Protein AF-A0A6J4QC13-F1 (afdb_monomer_lite)

Radius of gyration: 22.38 Å; chains: 1; bounding box: 41×54×56 Å

InterPro domains:
  IPR016161 Aldehyde/histidinol dehydrogenase [SSF53720] (83-145)
  IPR016162 Aldehyde dehydrogenase, N-terminal [G3DSA:3.40.605.10] (72-149)

Secondary structure (DSSP, 8-state):
-HHHHHHHHHHHHHHHHHHHHTT------------------------PPPP----TT------------------TTBTTB-SSHHHHHHHHHHHHHHHTTS-HHHHHHHHHHHHHHHHHTHHHHHHHHHHHH--S-HHHHHHHHHT--

Sequence (149 aa):
MNQALVTDVVAEVMRRLGTRNGSSSAPPSSSSSSTTAAAAADFARGRVPAGEDAPANEGKRQETAARGGPKITVPVGQHGVYGTVDQCVAAATDAQKKLARLSLDDRDAIVKLIKSIAKQNAQQWGRIELDETKIGRLDHKVEKLQILE

Organism: NCBI:txid904963

Foldseek 3Di:
DVQVVLVVLVVVLVVVVVVVVVPDDDDDDDDDDDDDDDDDDDDDDDDDDDDPPPPPDPDDPDPDPDDDDPPPPHPAPPSLHHPDPVVSVVVVVVVVVVLVPDDPVVVVVSLVSVLVVLLVCLQVVLVVVCVVPVDDDSVVSSVVSNPRD

pLDDT: mean 72.73, std 24.15, range [27.47, 98.25]

Structure (mmCIF, N/CA/C/O backbone):
data_AF-A0A6J4QC13-F1
#
_entry.id   AF-A0A6J4QC13-F1
#
loop_
_atom_site.group_PDB
_atom_site.id
_atom_site.type_symbol
_atom_site.label_atom_id
_atom_site.label_alt_id
_atom_site.label_comp_id
_atom_site.label_asym_id
_atom_site.label_entity_id
_atom_site.label_seq_id
_atom_site.pdbx_PDB_ins_code
_atom_site.Cartn_x
_atom_site.Cartn_y
_atom_site.Cartn_z
_atom_site.occupancy
_atom_site.B_iso_or_equiv
_atom_site.auth_seq_id
_atom_site.auth_comp_id
_atom_site.auth_asym_id
_atom_site.auth_atom_id
_atom_site.pdbx_PDB_model_num
ATOM 1 N N . MET A 1 1 ? -11.651 -5.793 -15.070 1.00 49.81 1 MET A N 1
ATOM 2 C CA . MET A 1 1 ? -10.246 -6.251 -15.020 1.00 49.81 1 MET A CA 1
ATOM 3 C C . MET A 1 1 ? -9.619 -6.056 -13.635 1.00 49.81 1 MET A C 1
ATOM 5 O O . MET A 1 1 ? -9.003 -6.988 -13.150 1.00 49.81 1 MET A O 1
ATOM 9 N N . ASN A 1 2 ? -9.843 -4.928 -12.947 1.00 59.00 2 ASN A N 1
ATOM 10 C CA . ASN A 1 2 ? -9.157 -4.623 -11.673 1.00 59.00 2 ASN A CA 1
ATOM 11 C C . ASN A 1 2 ? -9.651 -5.409 -10.440 1.00 59.00 2 ASN A C 1
ATOM 13 O O . ASN A 1 2 ? -8.905 -5.578 -9.484 1.00 59.00 2 ASN A O 1
ATOM 17 N N . GLN A 1 3 ? -10.881 -5.928 -10.455 1.00 58.81 3 GLN A N 1
ATOM 18 C CA . GLN A 1 3 ? -11.419 -6.708 -9.332 1.00 58.81 3 GLN A CA 1
ATOM 19 C C . GLN A 1 3 ? -10.720 -8.037 -9.100 1.00 58.81 3 GLN A C 1
ATOM 21 O O . GLN A 1 3 ? -10.392 -8.342 -7.961 1.00 58.81 3 GLN A O 1
ATOM 26 N N . ALA A 1 4 ? -10.484 -8.795 -10.175 1.00 59.81 4 ALA A N 1
ATOM 27 C CA . ALA A 1 4 ? -9.798 -10.079 -10.088 1.00 59.81 4 ALA A CA 1
ATOM 28 C C . ALA A 1 4 ? -8.429 -9.898 -9.418 1.00 59.81 4 ALA A C 1
ATOM 30 O O . ALA A 1 4 ? -8.123 -10.594 -8.464 1.00 59.81 4 ALA A O 1
ATOM 31 N N . LEU A 1 5 ? -7.693 -8.846 -9.797 1.00 73.12 5 LEU A N 1
ATOM 32 C CA . LEU A 1 5 ? -6.397 -8.527 -9.202 1.00 73.12 5 LEU A CA 1
ATOM 33 C C . LEU A 1 5 ? -6.476 -8.253 -7.690 1.00 73.12 5 LEU A C 1
ATOM 35 O O . LEU A 1 5 ? -5.651 -8.759 -6.939 1.00 73.12 5 LEU A O 1
ATOM 39 N N . VAL A 1 6 ? -7.450 -7.458 -7.229 1.00 70.94 6 VAL A N 1
ATOM 40 C CA . VAL A 1 6 ? -7.606 -7.162 -5.792 1.00 70.94 6 VAL A CA 1
ATOM 41 C C . VAL A 1 6 ? -7.928 -8.437 -5.013 1.00 70.94 6 VAL A C 1
ATOM 43 O O . VAL A 1 6 ? -7.315 -8.692 -3.977 1.00 70.94 6 VAL A O 1
ATOM 46 N N . THR A 1 7 ? -8.847 -9.259 -5.521 1.00 75.56 7 THR A N 1
ATOM 47 C CA . THR A 1 7 ? -9.205 -10.539 -4.898 1.00 75.56 7 THR A CA 1
ATOM 48 C C . THR A 1 7 ? -8.017 -11.502 -4.871 1.00 75.56 7 THR A C 1
ATOM 50 O O . THR A 1 7 ? -7.741 -12.079 -3.820 1.00 75.56 7 THR A O 1
ATOM 53 N N . ASP A 1 8 ? -7.267 -11.618 -5.968 1.00 80.19 8 ASP A N 1
ATOM 54 C CA . ASP A 1 8 ? -6.101 -12.503 -6.086 1.00 80.19 8 ASP A CA 1
ATOM 55 C C . ASP A 1 8 ? -4.977 -12.087 -5.129 1.00 80.19 8 ASP A C 1
ATOM 57 O O . ASP A 1 8 ? -4.403 -12.919 -4.423 1.00 80.19 8 ASP A O 1
ATOM 61 N N . VAL A 1 9 ? -4.694 -10.784 -5.044 1.00 81.75 9 VAL A N 1
ATOM 62 C CA . VAL A 1 9 ? -3.681 -10.242 -4.129 1.00 81.75 9 VAL A CA 1
ATOM 63 C C . VAL A 1 9 ? -4.071 -10.492 -2.680 1.00 81.75 9 VAL A C 1
ATOM 65 O O . VAL A 1 9 ? -3.235 -10.934 -1.891 1.00 81.75 9 VAL A O 1
ATOM 68 N N . VAL A 1 10 ? -5.330 -10.245 -2.308 1.00 81.19 10 VAL A N 1
ATOM 69 C CA . VAL A 1 10 ? -5.761 -10.484 -0.928 1.00 81.19 10 VAL A CA 1
ATOM 70 C C . VAL A 1 10 ? -5.799 -11.974 -0.606 1.00 81.19 10 VAL A C 1
ATOM 72 O O . VAL A 1 10 ? -5.381 -12.352 0.487 1.00 81.19 10 VAL A O 1
ATOM 75 N N . ALA A 1 11 ? -6.210 -12.832 -1.541 1.00 81.31 11 ALA A N 1
ATOM 76 C CA . ALA A 1 11 ? -6.125 -14.279 -1.373 1.00 81.31 11 ALA A CA 1
ATOM 77 C C . ALA A 1 11 ? -4.676 -14.725 -1.126 1.00 81.31 11 ALA A C 1
ATOM 79 O O . ALA A 1 11 ? -4.418 -15.476 -0.185 1.00 81.31 11 ALA A O 1
ATOM 80 N N . GLU A 1 12 ? -3.716 -14.205 -1.894 1.00 84.38 12 GLU A N 1
ATOM 81 C CA . GLU A 1 12 ? -2.298 -14.529 -1.729 1.00 84.38 12 GLU A CA 1
ATOM 82 C C . GLU A 1 12 ? -1.725 -14.018 -0.396 1.00 84.38 12 GLU A C 1
ATOM 84 O O . GLU A 1 12 ? -0.989 -14.739 0.286 1.00 84.38 12 GLU A O 1
ATOM 89 N N . VAL A 1 13 ? -2.096 -12.804 0.026 1.00 84.38 13 VAL A N 1
ATOM 90 C CA . VAL A 1 13 ? -1.720 -12.261 1.341 1.00 84.38 13 VAL A CA 1
ATOM 91 C C . VAL A 1 13 ? -2.274 -13.139 2.461 1.00 84.38 13 VAL A C 1
ATOM 93 O O . VAL A 1 13 ? -1.519 -13.570 3.335 1.00 84.38 13 VAL A O 1
ATOM 96 N N . MET A 1 14 ? -3.573 -13.444 2.425 1.00 82.88 14 M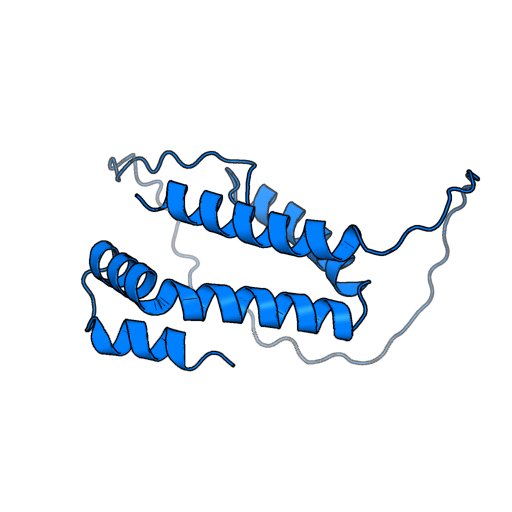ET A N 1
ATOM 97 C CA . MET A 1 14 ? -4.238 -14.249 3.450 1.00 82.88 14 MET A CA 1
ATOM 98 C C . MET A 1 14 ? -3.686 -15.675 3.490 1.00 82.88 14 MET A C 1
ATOM 100 O O . MET A 1 14 ? -3.482 -16.213 4.576 1.00 82.88 14 MET A O 1
ATOM 104 N N . ARG A 1 15 ? -3.347 -16.260 2.334 1.00 84.56 15 ARG A N 1
ATOM 105 C CA . ARG A 1 15 ? -2.671 -17.559 2.246 1.00 84.56 15 ARG A CA 1
ATOM 106 C C . ARG A 1 15 ? -1.313 -17.528 2.949 1.00 84.56 15 ARG A C 1
ATOM 108 O O . ARG A 1 15 ? -1.051 -18.381 3.792 1.00 84.56 15 ARG A O 1
ATOM 115 N N . ARG A 1 16 ? -0.469 -16.529 2.655 1.00 82.00 16 ARG A N 1
ATOM 116 C CA . ARG A 1 16 ? 0.880 -16.387 3.244 1.00 82.00 16 ARG A CA 1
ATOM 117 C C . ARG A 1 16 ? 0.873 -16.012 4.731 1.00 82.00 16 ARG A C 1
ATOM 119 O O . ARG A 1 16 ? 1.858 -16.260 5.431 1.00 82.00 16 ARG A O 1
ATOM 126 N N . LEU A 1 17 ? -0.198 -15.387 5.219 1.00 78.69 17 LEU A N 1
ATOM 127 C CA . LEU A 1 17 ? -0.419 -15.159 6.651 1.00 78.69 17 LEU A CA 1
ATOM 128 C C . LEU A 1 17 ? -0.932 -16.431 7.343 1.00 78.69 17 LEU A C 1
ATOM 130 O O . LEU A 1 17 ? -0.414 -16.802 8.392 1.00 78.69 17 LEU A O 1
ATOM 134 N N . GLY A 1 18 ? -1.870 -17.153 6.726 1.00 72.88 18 GLY A N 1
ATOM 135 C CA . GLY A 1 18 ? -2.389 -18.422 7.242 1.00 72.88 18 GLY A CA 1
ATOM 136 C C . GLY A 1 18 ? -1.313 -19.502 7.383 1.00 72.88 18 GLY A C 1
ATOM 137 O O . GLY A 1 18 ? -1.270 -20.196 8.395 1.00 72.88 18 GLY A O 1
ATOM 138 N N . THR A 1 19 ? -0.376 -19.594 6.433 1.00 63.28 19 THR A N 1
ATOM 139 C CA . THR A 1 19 ? 0.761 -20.529 6.522 1.00 63.28 19 THR A CA 1
ATOM 140 C C . THR A 1 19 ? 1.751 -20.185 7.637 1.00 63.28 19 THR A C 1
ATOM 142 O O . THR A 1 19 ? 2.414 -21.083 8.140 1.00 63.28 19 THR A O 1
ATOM 145 N N . ARG A 1 20 ? 1.852 -18.910 8.048 1.00 59.72 20 ARG A N 1
ATOM 146 C CA . ARG A 1 20 ? 2.706 -18.483 9.174 1.00 59.72 20 ARG A CA 1
ATOM 147 C C . ARG A 1 20 ? 2.099 -18.821 10.536 1.00 59.72 20 ARG A C 1
ATOM 149 O O . ARG A 1 20 ? 2.830 -19.181 11.448 1.00 59.72 20 ARG A O 1
ATOM 156 N N . ASN A 1 21 ? 0.775 -18.758 10.660 1.00 56.81 21 ASN A N 1
ATOM 157 C CA . ASN A 1 21 ? 0.070 -19.139 11.889 1.00 56.81 21 ASN A CA 1
ATOM 158 C C . ASN A 1 21 ? -0.083 -20.661 12.068 1.00 56.81 21 ASN A C 1
ATOM 160 O O . ASN A 1 21 ? -0.429 -21.108 13.156 1.00 56.81 21 ASN A O 1
ATOM 164 N N . GLY A 1 22 ? 0.146 -21.458 11.018 1.00 46.81 22 GLY A N 1
ATOM 165 C CA . GLY A 1 22 ? 0.000 -22.918 11.043 1.00 46.81 22 GLY A CA 1
ATOM 166 C C . GLY A 1 22 ? 1.206 -23.697 11.587 1.00 46.81 22 GLY A C 1
ATOM 167 O O . GLY A 1 22 ? 1.110 -24.914 11.715 1.00 46.81 22 GLY A O 1
ATOM 168 N N . SER A 1 23 ? 2.330 -23.039 11.904 1.00 46.09 23 SER A N 1
ATOM 169 C CA . SER A 1 23 ? 3.558 -23.696 12.392 1.00 46.09 23 SER A CA 1
ATOM 170 C C . SER A 1 23 ? 3.774 -23.606 13.909 1.00 46.09 23 SER A C 1
ATOM 172 O O . SER A 1 23 ? 4.853 -23.941 14.392 1.00 46.09 23 SER A O 1
ATOM 174 N N . SER A 1 24 ? 2.777 -23.167 14.678 1.00 43.03 24 SER A N 1
ATOM 175 C CA . SER A 1 24 ? 2.834 -23.086 16.142 1.00 43.03 24 SER A CA 1
ATOM 176 C C . SER A 1 24 ? 1.653 -23.834 16.763 1.00 43.03 24 SER A C 1
ATOM 178 O O . SER A 1 24 ? 0.563 -23.298 16.942 1.00 43.03 24 SER A O 1
ATOM 180 N N . SER A 1 25 ? 1.867 -25.106 17.107 1.00 38.09 25 SER A N 1
ATOM 181 C CA . SER A 1 25 ? 0.928 -25.874 17.927 1.00 38.09 25 SER A CA 1
ATOM 182 C C . SER A 1 25 ? 1.117 -25.537 19.413 1.00 38.09 25 SER A C 1
ATOM 184 O O . SER A 1 25 ? 2.139 -25.898 19.996 1.00 38.09 25 SER A O 1
ATOM 186 N N . ALA A 1 26 ? 0.122 -24.910 20.041 1.00 35.91 26 ALA A N 1
ATOM 187 C CA . ALA A 1 26 ? -0.059 -24.899 21.495 1.00 35.91 26 ALA A CA 1
ATOM 188 C C . ALA A 1 26 ? -1.556 -25.086 21.837 1.00 35.91 26 ALA A C 1
ATOM 190 O O . ALA A 1 26 ? -2.405 -24.634 21.063 1.00 35.91 26 ALA A O 1
ATOM 191 N N . PRO A 1 27 ? -1.898 -25.788 22.938 1.00 40.56 27 PRO A N 1
ATOM 192 C CA . PRO A 1 27 ? -3.260 -26.248 23.226 1.00 40.56 27 PRO A CA 1
ATOM 193 C C . PRO A 1 27 ? -4.140 -25.167 23.888 1.00 40.56 27 PRO A C 1
ATOM 195 O O . PRO A 1 27 ? -3.621 -24.145 24.340 1.00 40.56 27 PRO A O 1
ATOM 198 N N . PRO A 1 28 ? -5.473 -25.378 23.968 1.00 43.38 28 PRO A N 1
ATOM 199 C CA . PRO A 1 28 ? -6.411 -24.374 24.453 1.00 43.38 28 PRO A CA 1
ATOM 200 C C . PRO A 1 28 ? -6.589 -24.438 25.976 1.00 43.38 28 PRO A C 1
ATOM 202 O O . PRO A 1 28 ? -6.694 -25.518 26.558 1.00 43.38 28 PRO A O 1
ATOM 205 N N . SER A 1 29 ? -6.726 -23.278 26.616 1.00 38.00 29 SER A N 1
ATOM 206 C CA . SER A 1 29 ? -7.323 -23.163 27.947 1.00 38.00 29 SER A CA 1
ATOM 207 C C . SER A 1 29 ? -8.297 -21.985 28.011 1.00 38.00 29 SER A C 1
ATOM 209 O O . SER A 1 29 ? -8.211 -20.999 27.281 1.00 38.00 29 SER A O 1
ATOM 211 N N . SER A 1 30 ? -9.316 -22.203 28.825 1.00 37.31 30 SER A N 1
ATOM 212 C CA . SER A 1 30 ? -10.664 -21.654 28.780 1.00 37.31 30 SER A CA 1
ATOM 213 C C . SER A 1 30 ? -10.877 -20.414 29.659 1.00 37.31 30 SER A C 1
ATOM 215 O O . SER A 1 30 ? -10.353 -20.341 30.762 1.00 37.31 30 SER A O 1
ATOM 217 N N . SER A 1 31 ? -11.743 -19.517 29.169 1.00 38.69 31 SER A N 1
ATOM 218 C CA . SER A 1 31 ? -12.734 -18.675 29.878 1.00 38.69 31 SER A CA 1
ATOM 219 C C . SER A 1 31 ? -12.390 -18.019 31.226 1.00 38.69 31 SER A C 1
ATOM 221 O O . SER A 1 31 ? -12.284 -18.714 32.233 1.00 38.69 31 SER A O 1
ATOM 223 N N . SER A 1 32 ? -12.522 -16.686 31.312 1.00 34.56 32 SER A N 1
ATOM 224 C CA . SER A 1 32 ? -13.342 -16.046 32.365 1.00 34.56 32 SER A CA 1
ATOM 225 C C . SER A 1 32 ? -13.749 -14.613 31.996 1.00 34.56 32 SER A C 1
ATOM 227 O O . SER A 1 32 ? -12.941 -13.816 31.525 1.00 34.56 32 SER A O 1
ATOM 229 N N . SER A 1 33 ? -15.017 -14.302 32.242 1.00 36.72 33 SER A N 1
ATOM 230 C CA . SER A 1 33 ? -15.646 -12.984 32.144 1.00 36.72 33 SER A CA 1
ATOM 231 C C . SER A 1 33 ? -15.502 -12.225 33.468 1.00 36.72 33 SER A C 1
ATOM 233 O O . SER A 1 33 ? -15.757 -12.827 34.508 1.00 36.72 33 SER A O 1
ATOM 235 N N . SER A 1 34 ? -15.244 -10.912 33.450 1.00 34.16 34 SER A N 1
ATOM 236 C CA . SER A 1 34 ? -15.852 -9.973 34.413 1.00 34.16 34 SER A CA 1
ATOM 237 C C . SER A 1 34 ? -15.660 -8.493 34.043 1.00 34.16 34 SER A C 1
ATOM 239 O O . SER A 1 34 ? -14.642 -8.049 33.524 1.00 34.16 34 SER A O 1
ATOM 241 N N . THR A 1 35 ? -16.736 -7.762 34.311 1.00 32.28 35 THR A N 1
ATOM 242 C CA . THR A 1 35 ? -17.016 -6.320 34.253 1.00 32.28 35 THR A CA 1
ATOM 243 C C . THR A 1 35 ? -16.213 -5.470 35.243 1.00 32.28 35 THR A C 1
ATOM 245 O O . THR A 1 35 ? -15.977 -5.927 36.356 1.00 32.28 35 THR A O 1
ATOM 248 N N . THR A 1 36 ? -15.951 -4.192 34.924 1.00 28.48 36 THR A N 1
ATOM 249 C CA . THR A 1 36 ? -16.425 -2.981 35.659 1.00 28.48 36 THR A CA 1
ATOM 250 C C . THR A 1 36 ? -15.813 -1.686 35.103 1.00 28.48 36 THR A C 1
ATOM 252 O O . THR A 1 36 ? -14.839 -1.700 34.356 1.00 28.48 36 THR A O 1
ATOM 255 N N . ALA A 1 37 ? -16.485 -0.572 35.398 1.00 27.47 37 ALA A N 1
ATOM 256 C CA . ALA A 1 37 ? -16.346 0.740 34.784 1.00 27.47 37 ALA A CA 1
ATOM 257 C C . ALA A 1 37 ? -15.338 1.685 35.472 1.00 27.47 37 ALA A C 1
ATOM 259 O O . ALA A 1 37 ? -15.070 1.556 36.659 1.00 27.47 37 ALA A O 1
ATOM 260 N N . ALA A 1 38 ? -14.930 2.689 34.683 1.00 30.06 38 ALA A N 1
ATOM 261 C CA . ALA A 1 38 ? -14.570 4.078 35.010 1.00 30.06 38 ALA A CA 1
ATOM 262 C C . ALA A 1 38 ? -13.448 4.388 36.025 1.00 30.06 38 ALA A C 1
ATOM 264 O O . ALA A 1 38 ? -13.588 4.147 37.215 1.00 30.06 38 ALA A O 1
ATOM 265 N N . ALA A 1 39 ? -12.441 5.143 35.564 1.00 30.25 39 ALA A N 1
ATOM 266 C CA . ALA A 1 39 ? -12.030 6.413 36.181 1.00 30.25 39 ALA A CA 1
ATOM 267 C C . ALA A 1 39 ? -11.078 7.187 35.253 1.00 30.25 39 ALA A C 1
ATOM 269 O O . ALA A 1 39 ? -10.187 6.616 34.627 1.00 30.25 39 ALA A O 1
ATOM 270 N N . ALA A 1 40 ? -11.304 8.496 35.173 1.00 31.42 40 ALA A N 1
ATOM 271 C CA . ALA A 1 40 ? -10.490 9.479 34.476 1.00 31.42 40 ALA A CA 1
ATOM 272 C C . ALA A 1 40 ? -9.390 10.036 35.395 1.00 31.42 40 ALA A C 1
ATOM 274 O O . ALA A 1 40 ? -9.647 10.248 36.576 1.00 31.42 40 ALA A O 1
ATOM 275 N N . ALA A 1 41 ? -8.218 10.329 34.829 1.00 32.97 41 ALA A N 1
ATOM 276 C CA . ALA A 1 41 ? -7.307 11.415 35.218 1.00 32.97 41 ALA A CA 1
ATOM 277 C C . ALA A 1 41 ? -6.202 11.493 34.140 1.00 32.97 41 ALA A C 1
ATOM 279 O O . ALA A 1 41 ? -5.588 10.486 33.806 1.00 32.97 41 ALA A O 1
ATOM 280 N N . ASP A 1 42 ? -6.129 12.570 33.364 1.00 33.19 42 ASP A N 1
ATOM 281 C CA . ASP A 1 42 ? -5.383 13.804 33.665 1.00 33.19 42 ASP A CA 1
ATOM 282 C C . ASP A 1 42 ? -3.941 13.731 33.124 1.00 33.19 42 ASP A C 1
ATOM 284 O O . ASP A 1 42 ? -3.018 13.236 33.767 1.00 33.19 42 ASP A O 1
ATOM 288 N N . PHE A 1 43 ? -3.755 14.205 31.887 1.00 30.83 43 PHE A N 1
ATOM 289 C CA . PHE A 1 43 ? -2.436 14.586 31.385 1.00 30.83 43 PHE A CA 1
ATOM 290 C C . PHE A 1 43 ? -2.553 15.868 30.566 1.00 30.83 43 PHE A C 1
ATOM 292 O O . PHE A 1 43 ? -2.569 15.887 29.334 1.00 30.83 43 PHE A O 1
ATOM 299 N N . ALA A 1 44 ? -2.658 16.980 31.285 1.00 35.03 44 ALA A N 1
ATOM 300 C CA . ALA A 1 44 ? -2.329 18.279 30.739 1.00 35.03 44 ALA A CA 1
ATOM 301 C C . ALA A 1 44 ? -0.810 18.366 30.499 1.00 35.03 44 ALA A C 1
ATOM 303 O O . ALA A 1 44 ? -0.041 18.360 31.458 1.00 35.03 44 ALA A O 1
ATOM 304 N N . ARG A 1 45 ? -0.391 18.505 29.230 1.00 36.38 45 ARG A N 1
ATOM 305 C CA . ARG A 1 45 ? 0.566 19.524 28.726 1.00 36.38 45 ARG A CA 1
ATOM 306 C C . ARG A 1 45 ? 1.088 19.159 27.334 1.00 36.38 45 ARG A C 1
ATOM 308 O O . ARG A 1 45 ? 1.774 18.161 27.159 1.00 36.38 45 ARG A O 1
ATOM 315 N N . GLY A 1 46 ? 0.812 20.035 26.367 1.00 32.22 46 GLY A N 1
ATOM 316 C CA . GLY A 1 46 ? 1.405 19.990 25.027 1.00 32.22 46 GLY A CA 1
ATOM 317 C C . GLY A 1 46 ? 0.508 20.585 23.943 1.00 32.22 46 GLY A C 1
ATOM 318 O O . GLY A 1 46 ? 0.225 19.921 22.954 1.00 32.22 46 GLY A O 1
ATOM 319 N N . ARG A 1 47 ? 0.001 21.812 24.134 1.00 37.09 47 ARG A N 1
ATOM 320 C CA . ARG A 1 47 ? -0.786 22.522 23.114 1.00 37.09 47 ARG A CA 1
ATOM 321 C C . ARG A 1 47 ? 0.148 22.945 21.978 1.00 37.09 47 ARG A C 1
ATOM 323 O O . ARG A 1 47 ? 0.835 23.954 22.096 1.00 37.09 47 ARG A O 1
ATOM 330 N N . VAL A 1 48 ? 0.170 22.179 20.893 1.00 42.62 48 VAL A N 1
ATOM 331 C CA . VAL A 1 48 ? 0.690 22.651 19.603 1.00 42.62 48 VAL A CA 1
ATOM 332 C C . VAL A 1 48 ? -0.348 23.643 19.055 1.00 42.62 48 VAL A C 1
ATOM 334 O O . VAL A 1 48 ? -1.542 23.335 19.124 1.00 42.62 48 VAL A O 1
ATOM 337 N N . PRO A 1 49 ? 0.024 24.855 18.608 1.00 43.91 49 PRO A N 1
ATOM 338 C CA . PRO A 1 49 ? -0.946 25.786 18.044 1.00 43.91 49 PRO A CA 1
ATOM 339 C C . PRO A 1 49 ? -1.601 25.154 16.812 1.00 43.91 49 PRO A C 1
ATOM 341 O O . PRO A 1 49 ? -0.910 24.654 15.926 1.00 43.91 49 PRO A O 1
ATOM 344 N N . ALA A 1 50 ? -2.936 25.155 16.790 1.00 45.12 50 ALA A N 1
ATOM 345 C CA . ALA A 1 50 ? -3.706 24.801 15.609 1.00 45.12 50 ALA A CA 1
ATOM 346 C C . ALA A 1 50 ? -3.305 25.770 14.491 1.00 45.12 50 ALA A C 1
ATOM 348 O O . ALA A 1 50 ? -3.488 26.980 14.634 1.00 45.12 50 ALA A O 1
ATOM 349 N N . GLY A 1 51 ? -2.706 25.243 13.422 1.00 44.56 51 GLY A N 1
ATOM 350 C CA . GLY A 1 51 ? -2.647 25.968 12.161 1.00 44.56 51 GLY A CA 1
ATOM 351 C C . GLY A 1 51 ? -4.074 26.307 11.741 1.00 44.56 51 GLY A C 1
ATOM 352 O O . GLY A 1 51 ? -5.003 25.569 12.061 1.00 44.56 51 GLY A O 1
ATOM 353 N N . GLU A 1 52 ? -4.259 27.455 11.102 1.00 49.16 52 GLU A N 1
ATOM 354 C CA . GLU A 1 52 ? -5.555 27.892 10.596 1.00 49.16 52 GLU A CA 1
ATOM 355 C C . GLU A 1 52 ? -6.113 26.832 9.631 1.00 49.16 52 GLU A C 1
ATOM 357 O O . GLU A 1 52 ? -5.719 26.765 8.468 1.00 49.16 52 GLU A O 1
ATOM 362 N N . ASP A 1 53 ? -7.028 25.990 10.118 1.00 59.62 53 ASP A N 1
ATOM 363 C CA . ASP A 1 53 ? -7.862 25.107 9.302 1.00 59.62 53 ASP A CA 1
ATOM 364 C C . ASP A 1 53 ? -8.887 25.971 8.556 1.00 59.62 53 ASP A C 1
ATOM 366 O O . ASP A 1 53 ? -10.081 25.978 8.849 1.00 59.62 53 ASP A O 1
ATOM 370 N N . ALA A 1 54 ? -8.409 26.761 7.598 1.00 45.75 54 ALA A N 1
ATOM 371 C CA . ALA A 1 54 ? -9.264 27.346 6.585 1.00 45.75 54 ALA A CA 1
ATOM 372 C C . ALA A 1 54 ? -9.630 26.226 5.593 1.00 45.75 54 ALA A C 1
ATOM 374 O O . ALA A 1 54 ? -8.746 25.732 4.883 1.00 45.75 54 ALA A O 1
ATOM 375 N N . PRO A 1 55 ? -10.899 25.782 5.500 1.00 54.38 55 PRO A N 1
ATOM 376 C CA . PRO A 1 55 ? -11.284 24.823 4.477 1.00 54.38 55 PRO A CA 1
ATOM 377 C C . PRO A 1 55 ? -11.173 25.504 3.109 1.00 54.38 55 PRO A C 1
ATOM 379 O O . PRO A 1 55 ? -11.953 26.389 2.766 1.00 54.38 55 PRO A O 1
ATOM 382 N N . ALA A 1 56 ? -10.198 25.081 2.304 1.00 54.12 56 ALA A N 1
ATOM 383 C CA . ALA A 1 56 ? -9.861 25.696 1.019 1.00 54.12 56 ALA A CA 1
ATOM 384 C C . ALA A 1 56 ? -10.944 25.574 -0.078 1.00 54.12 56 ALA A C 1
ATOM 386 O O . ALA A 1 56 ? -10.663 25.882 -1.235 1.00 54.12 56 ALA A O 1
ATOM 387 N N . ASN A 1 57 ? -12.164 25.111 0.222 1.00 61.97 57 ASN A N 1
ATOM 388 C CA . ASN A 1 57 ? -13.210 24.990 -0.791 1.00 61.97 57 ASN A CA 1
ATOM 389 C C . ASN A 1 57 ? -14.631 24.839 -0.212 1.00 61.97 57 ASN A C 1
ATOM 391 O O . ASN A 1 57 ? -15.260 23.792 -0.366 1.00 61.97 57 ASN A O 1
ATOM 395 N N . GLU A 1 58 ? -15.184 25.886 0.400 1.00 56.31 58 GLU A N 1
ATOM 396 C CA . GLU A 1 58 ? -16.643 25.993 0.584 1.00 56.31 58 GLU A CA 1
ATOM 397 C C . GLU A 1 58 ? -17.305 26.625 -0.653 1.00 56.31 58 GLU A C 1
ATOM 399 O O . GLU A 1 58 ? -17.939 27.677 -0.614 1.00 56.31 58 GLU A O 1
ATOM 404 N N . GLY A 1 59 ? -17.148 25.964 -1.801 1.00 45.38 59 GLY A N 1
ATOM 405 C CA . GLY A 1 59 ? -17.972 26.208 -2.980 1.00 45.38 59 GLY A CA 1
ATOM 406 C C . GLY A 1 59 ? -19.253 25.378 -2.896 1.00 45.38 59 GLY A C 1
ATOM 407 O O . GLY A 1 59 ? -19.189 24.158 -2.753 1.00 45.38 59 GLY A O 1
ATOM 408 N N . LYS A 1 60 ? -20.420 26.033 -2.977 1.00 45.06 60 LYS A N 1
ATOM 409 C CA . LYS A 1 60 ? -21.770 25.431 -2.986 1.00 45.06 60 LYS A CA 1
ATOM 410 C C . LYS A 1 60 ? -21.791 24.084 -3.727 1.00 45.06 60 LYS A C 1
ATOM 412 O O . LYS A 1 60 ? -21.593 24.050 -4.940 1.00 45.06 60 LYS A O 1
ATOM 417 N N . ARG A 1 61 ? -22.085 22.991 -3.010 1.00 52.44 61 ARG A N 1
ATOM 418 C CA . ARG A 1 61 ? -22.380 21.676 -3.600 1.00 52.44 61 ARG A CA 1
ATOM 419 C C . ARG A 1 61 ? -23.619 21.808 -4.486 1.00 52.44 61 ARG A C 1
ATOM 421 O O . ARG A 1 61 ? -24.741 21.744 -3.998 1.00 52.44 61 ARG A O 1
ATOM 428 N N . GLN A 1 62 ? -23.417 22.044 -5.777 1.00 47.12 62 GLN A N 1
ATOM 429 C CA . GLN A 1 62 ? -24.476 21.892 -6.764 1.00 47.12 62 GLN A CA 1
ATOM 430 C C . GLN A 1 62 ? -24.656 20.398 -7.020 1.00 47.12 62 GLN A C 1
ATOM 432 O O . GLN A 1 62 ? -23.722 19.701 -7.419 1.00 47.12 62 GLN A O 1
ATOM 437 N N . GLU A 1 63 ? -25.858 19.911 -6.735 1.00 51.44 63 GLU A N 1
ATOM 438 C CA . GLU A 1 63 ? -26.305 18.563 -7.052 1.00 51.44 63 GLU A CA 1
ATOM 439 C C . GLU A 1 63 ? -26.278 18.389 -8.574 1.00 51.44 63 GLU A C 1
ATOM 441 O O . GLU A 1 63 ? -27.137 18.884 -9.303 1.00 51.44 63 GLU A O 1
ATOM 446 N N . THR A 1 64 ? -25.220 17.754 -9.077 1.00 46.41 64 THR A N 1
ATOM 447 C CA . THR A 1 64 ? -25.108 17.426 -10.496 1.00 46.41 64 THR A CA 1
ATOM 448 C C . THR A 1 64 ? -25.841 16.114 -10.737 1.00 46.41 64 THR A C 1
ATOM 450 O O . THR A 1 64 ? -25.410 15.040 -10.320 1.00 46.41 64 THR A O 1
ATOM 453 N N . ALA A 1 65 ? -26.994 16.223 -11.396 1.00 46.19 65 ALA A N 1
ATOM 454 C CA . ALA A 1 65 ? -27.775 15.093 -11.871 1.00 46.19 65 ALA A CA 1
ATOM 455 C C . ALA A 1 65 ? -26.929 14.148 -12.746 1.00 46.19 65 ALA A C 1
ATOM 457 O O . ALA A 1 65 ? -26.029 14.560 -13.481 1.00 46.19 65 ALA A O 1
ATOM 458 N N . ALA A 1 66 ? -27.261 12.863 -12.634 1.00 51.28 66 ALA A N 1
ATOM 459 C CA . ALA A 1 66 ? -26.560 11.699 -13.155 1.00 51.28 66 ALA A CA 1
ATOM 460 C C . ALA A 1 66 ? -26.034 11.838 -14.595 1.00 51.28 66 ALA A C 1
ATOM 462 O O . ALA A 1 66 ? -26.749 11.612 -15.571 1.00 51.28 66 ALA A O 1
ATOM 463 N N . ARG A 1 67 ? -24.727 12.070 -14.730 1.00 50.34 67 ARG A N 1
ATOM 464 C CA . ARG A 1 67 ? -23.990 11.698 -15.937 1.00 50.34 67 ARG A CA 1
ATOM 465 C C . ARG A 1 67 ? -23.435 10.298 -15.701 1.00 50.34 67 ARG A C 1
ATOM 467 O O . ARG A 1 67 ? -22.624 10.101 -14.802 1.00 50.34 67 ARG A O 1
ATOM 474 N N . GLY A 1 68 ? -23.944 9.326 -16.460 1.00 50.88 68 GLY A N 1
ATOM 475 C CA . GLY A 1 68 ? -23.592 7.909 -16.355 1.00 50.88 68 GLY A CA 1
ATOM 476 C C . GLY A 1 68 ? -22.110 7.668 -16.616 1.00 50.88 68 GLY A C 1
ATOM 477 O O . GLY A 1 68 ? -21.712 7.376 -17.740 1.00 50.88 68 GLY A O 1
ATOM 478 N N . GLY A 1 69 ? -21.297 7.807 -15.571 1.00 51.25 69 GLY A N 1
ATOM 479 C CA . GLY A 1 69 ? -19.941 7.288 -15.539 1.00 51.25 69 GLY A CA 1
ATOM 480 C C . GLY A 1 69 ? -19.956 5.757 -15.607 1.00 51.25 69 GLY A C 1
ATOM 481 O O . GLY A 1 69 ? -20.995 5.134 -15.355 1.00 51.25 69 GLY A O 1
ATOM 482 N N . PRO A 1 70 ? -18.824 5.128 -15.961 1.00 52.06 70 PRO A N 1
ATOM 483 C CA . PRO A 1 70 ? -18.718 3.676 -15.968 1.00 52.06 70 PRO A CA 1
ATOM 484 C C . PRO A 1 70 ? -19.162 3.122 -14.609 1.00 52.06 70 PRO A C 1
ATOM 486 O O . PRO A 1 70 ? -18.624 3.495 -13.567 1.00 52.06 70 PRO A O 1
ATOM 489 N N . LYS A 1 71 ? -20.175 2.246 -14.614 1.00 53.66 71 LYS A N 1
ATOM 490 C CA . LYS A 1 71 ? -20.635 1.559 -13.403 1.00 53.66 71 LYS A CA 1
ATOM 491 C C . LYS A 1 71 ? -19.553 0.571 -12.984 1.00 53.66 71 LYS A C 1
ATOM 493 O O . LYS A 1 71 ? -19.462 -0.525 -13.530 1.00 53.66 71 LYS A O 1
ATOM 498 N N . ILE A 1 72 ? -18.713 0.970 -12.035 1.00 57.75 72 ILE A N 1
ATOM 499 C CA . ILE A 1 72 ? -17.727 0.076 -11.434 1.00 57.75 72 ILE A CA 1
ATOM 500 C C . ILE A 1 72 ? -18.479 -0.837 -10.459 1.00 57.75 72 ILE A C 1
ATOM 502 O O . ILE A 1 72 ? -18.762 -0.462 -9.326 1.00 57.75 72 ILE A O 1
ATOM 506 N N . THR A 1 73 ? -18.849 -2.036 -10.897 1.00 59.22 73 THR A N 1
ATOM 507 C CA . THR A 1 73 ? -19.531 -3.027 -10.051 1.00 59.22 73 THR A CA 1
ATOM 508 C C . THR A 1 73 ? -18.527 -3.817 -9.222 1.00 59.22 73 THR A C 1
ATOM 510 O O . THR A 1 73 ? -18.306 -4.987 -9.512 1.00 59.22 73 THR A O 1
ATOM 513 N N . VAL A 1 74 ? -17.871 -3.189 -8.239 1.00 62.66 74 VAL A N 1
ATOM 514 C CA . VAL A 1 74 ? -16.992 -3.891 -7.279 1.00 62.66 74 VAL A CA 1
ATOM 515 C C . VAL A 1 74 ? -17.828 -4.561 -6.192 1.00 62.66 74 VAL A C 1
ATOM 517 O O . VAL A 1 74 ? -18.676 -3.881 -5.616 1.00 62.66 74 VAL A O 1
ATOM 520 N N . PRO A 1 75 ? -17.611 -5.855 -5.879 1.00 67.44 75 PRO A N 1
ATOM 521 C CA . PRO A 1 75 ? -18.137 -6.469 -4.671 1.00 67.44 75 PRO A CA 1
ATOM 522 C C . PRO A 1 75 ? -17.736 -5.634 -3.453 1.00 67.44 75 PRO A C 1
ATOM 524 O O . PRO A 1 75 ? -16.561 -5.531 -3.105 1.00 67.44 75 PRO A O 1
ATOM 527 N N . VAL A 1 76 ? -18.722 -4.990 -2.837 1.00 72.69 76 VAL A N 1
ATOM 528 C CA . VAL A 1 76 ? -18.551 -4.193 -1.621 1.00 72.69 76 VAL A CA 1
ATOM 529 C C . VAL A 1 76 ? -18.640 -5.097 -0.390 1.00 72.69 76 VAL A C 1
ATOM 531 O O . VAL A 1 76 ? -19.343 -6.105 -0.396 1.00 72.69 76 VAL A O 1
ATOM 534 N N . GLY A 1 77 ? -17.929 -4.738 0.675 1.00 70.81 77 GLY A N 1
ATOM 535 C CA . GLY A 1 77 ? -17.876 -5.486 1.934 1.00 70.81 77 GLY A CA 1
ATOM 536 C C . GLY A 1 77 ? -16.785 -6.561 1.995 1.00 70.81 77 GLY A C 1
ATOM 537 O O . GLY A 1 77 ? -16.712 -7.284 2.985 1.00 70.81 77 GLY A O 1
ATOM 538 N N . GLN A 1 78 ? -15.925 -6.670 0.978 1.00 75.00 78 GLN A N 1
ATOM 539 C CA . GLN A 1 78 ? -14.806 -7.615 0.947 1.00 75.00 78 GLN A CA 1
ATOM 540 C C . GLN A 1 78 ? -13.492 -6.888 0.664 1.00 75.00 78 GLN A C 1
ATOM 542 O O . GLN A 1 78 ? -13.467 -5.867 -0.018 1.00 75.00 78 GLN A O 1
ATOM 547 N N . HIS A 1 79 ? -12.385 -7.430 1.180 1.00 82.25 79 HIS A N 1
ATOM 548 C CA . HIS A 1 79 ? -11.026 -7.036 0.782 1.00 82.25 79 HIS A CA 1
ATOM 549 C C . HIS A 1 79 ? -10.701 -5.532 0.921 1.00 82.25 79 HIS A C 1
ATOM 551 O O . HIS A 1 79 ? -9.853 -5.008 0.207 1.00 82.25 79 HIS A O 1
ATOM 557 N N . GLY A 1 80 ? -11.363 -4.834 1.851 1.00 86.69 80 GLY A N 1
ATOM 558 C CA . GLY A 1 80 ? -11.164 -3.399 2.076 1.00 86.69 80 GLY A CA 1
ATOM 559 C C . GLY A 1 80 ? -11.953 -2.479 1.137 1.00 86.69 80 GLY A C 1
ATOM 560 O O . GLY A 1 80 ? -11.779 -1.266 1.210 1.00 86.69 80 GLY A O 1
ATOM 561 N N . VAL A 1 81 ? -12.835 -3.020 0.290 1.00 88.25 81 VAL A N 1
ATOM 562 C CA . VAL A 1 81 ? -13.759 -2.235 -0.537 1.00 88.25 81 VAL A CA 1
ATOM 563 C C . VAL A 1 81 ? -15.097 -2.101 0.185 1.00 88.25 81 VAL A C 1
ATOM 565 O O . VAL A 1 81 ? -15.716 -3.105 0.531 1.00 88.25 81 VAL A O 1
ATOM 568 N N . TYR A 1 82 ? -15.577 -0.873 0.376 1.00 88.94 82 TYR A N 1
ATOM 569 C CA . TYR A 1 82 ? -16.837 -0.579 1.069 1.00 88.94 82 TYR A CA 1
ATOM 570 C C . TYR A 1 82 ? -17.777 0.243 0.190 1.00 88.94 82 TYR A C 1
ATOM 572 O O . TYR A 1 82 ? -17.336 0.926 -0.733 1.00 88.94 82 TYR A O 1
ATOM 580 N N . GLY A 1 83 ? -19.080 0.170 0.474 1.00 88.25 83 GLY A N 1
ATOM 581 C CA . GLY A 1 83 ? -20.095 0.908 -0.283 1.00 88.25 83 GLY A CA 1
ATOM 582 C C . GLY A 1 83 ? -20.134 2.398 0.054 1.00 88.25 83 GLY A C 1
ATOM 583 O O . GLY A 1 83 ? -20.589 3.197 -0.760 1.00 88.25 83 GLY A O 1
ATOM 584 N N . THR A 1 84 ? -19.640 2.780 1.236 1.00 91.06 84 THR A N 1
ATOM 585 C CA . THR A 1 84 ? -19.554 4.175 1.677 1.00 91.06 84 THR A CA 1
ATOM 586 C C . THR A 1 84 ? -18.216 4.475 2.348 1.00 91.06 84 THR A C 1
ATOM 588 O O . THR A 1 84 ? -17.520 3.580 2.837 1.00 91.06 84 THR A O 1
ATOM 591 N N . VAL A 1 85 ? -17.862 5.762 2.393 1.00 94.31 85 VAL A N 1
ATOM 592 C CA . VAL A 1 85 ? -16.651 6.241 3.078 1.00 94.31 85 VAL A CA 1
ATOM 593 C C . VAL A 1 85 ? -16.733 5.976 4.582 1.00 94.31 85 VAL A C 1
ATOM 595 O O . VAL A 1 85 ? -15.762 5.492 5.155 1.00 94.31 85 VAL A O 1
ATOM 598 N N . ASP A 1 86 ? -17.894 6.189 5.207 1.00 95.31 86 ASP A N 1
ATOM 599 C CA . ASP A 1 86 ? -18.079 5.967 6.650 1.00 95.31 86 ASP A CA 1
ATOM 600 C C . ASP A 1 86 ? -17.801 4.513 7.054 1.00 95.31 86 ASP A C 1
ATOM 602 O O . ASP A 1 86 ? -17.115 4.256 8.044 1.00 95.31 86 ASP A O 1
ATOM 606 N N . GLN A 1 87 ? -18.266 3.550 6.247 1.00 92.44 87 GLN A N 1
ATOM 607 C CA . GLN A 1 87 ? -17.972 2.128 6.450 1.00 92.44 87 GLN A CA 1
ATOM 608 C C . GLN A 1 87 ? -16.467 1.842 6.363 1.00 92.44 87 GLN A C 1
ATOM 610 O O . GLN A 1 87 ? -15.930 1.097 7.184 1.00 92.44 87 GLN A O 1
ATOM 615 N N . CYS A 1 88 ? -15.779 2.458 5.397 1.00 93.56 88 CYS A N 1
ATOM 616 C CA . CYS A 1 88 ? -14.334 2.323 5.233 1.00 93.56 88 CYS A CA 1
ATOM 617 C C . CYS A 1 88 ? -13.570 2.875 6.444 1.00 93.56 88 CYS A C 1
ATOM 619 O O . CYS A 1 88 ? -12.706 2.191 6.991 1.00 93.56 88 CYS A O 1
ATOM 621 N N . VAL A 1 89 ? -13.926 4.077 6.908 1.00 97.25 89 VAL A N 1
ATOM 622 C CA . VAL A 1 89 ? -13.279 4.731 8.056 1.00 97.25 89 VAL A CA 1
ATOM 623 C C . VAL A 1 89 ? -13.496 3.933 9.341 1.00 97.25 89 VAL A C 1
ATOM 625 O O . VAL A 1 89 ? -12.541 3.719 10.093 1.00 97.25 89 VAL A O 1
ATOM 628 N N . ALA A 1 90 ? -14.714 3.439 9.581 1.00 96.06 90 ALA A N 1
ATOM 629 C CA . ALA A 1 90 ? -15.010 2.591 10.733 1.00 96.06 90 ALA A CA 1
ATOM 630 C C . ALA A 1 90 ? -14.150 1.314 10.723 1.00 96.06 90 ALA A C 1
ATOM 632 O O . ALA A 1 90 ? -13.466 1.010 11.703 1.00 96.06 90 ALA A O 1
ATOM 633 N N . ALA A 1 91 ? -14.098 0.612 9.588 1.00 95.12 91 ALA A N 1
ATOM 634 C CA . ALA A 1 91 ? -13.304 -0.604 9.460 1.00 95.12 91 ALA A CA 1
ATOM 635 C C . ALA A 1 91 ? -11.790 -0.351 9.577 1.00 95.12 91 ALA A C 1
ATOM 637 O O . ALA A 1 91 ? -11.085 -1.119 10.235 1.00 95.12 91 ALA A O 1
ATOM 638 N N . ALA A 1 92 ? -11.284 0.733 8.982 1.00 96.31 92 ALA A N 1
ATOM 639 C CA . ALA A 1 92 ? -9.882 1.130 9.083 1.00 96.31 92 ALA A CA 1
ATOM 640 C C . ALA A 1 92 ? -9.495 1.481 10.528 1.00 96.31 92 ALA A C 1
ATOM 642 O O . ALA A 1 92 ? -8.426 1.082 10.990 1.00 96.31 92 ALA A O 1
ATOM 643 N N . THR A 1 93 ? -10.385 2.153 11.265 1.00 97.81 93 THR A N 1
ATOM 644 C CA . THR A 1 93 ? -10.189 2.488 12.684 1.00 97.81 93 THR A CA 1
ATOM 645 C C . THR A 1 93 ? -10.023 1.227 13.532 1.00 97.81 93 THR A C 1
ATOM 647 O O . THR A 1 93 ? -9.122 1.142 14.368 1.00 97.81 93 THR A O 1
ATOM 650 N N . ASP A 1 94 ? -10.847 0.208 13.300 1.00 96.88 94 ASP A N 1
ATOM 651 C CA . ASP A 1 94 ? -10.745 -1.048 14.041 1.00 96.88 94 ASP A CA 1
ATOM 652 C C . ASP A 1 94 ? -9.551 -1.906 13.606 1.00 96.88 94 ASP A C 1
ATOM 654 O O . ASP A 1 94 ? -8.910 -2.543 14.448 1.00 96.88 94 ASP A O 1
ATOM 658 N N . ALA A 1 95 ? -9.200 -1.903 12.317 1.00 95.69 95 ALA A N 1
ATOM 659 C CA . ALA A 1 95 ? -7.995 -2.561 11.816 1.00 95.69 95 ALA A CA 1
ATOM 660 C C . ALA A 1 95 ? -6.719 -1.931 12.398 1.00 95.69 95 ALA A C 1
ATOM 662 O O . ALA A 1 95 ? -5.814 -2.656 12.817 1.00 95.69 95 ALA A O 1
ATOM 663 N N . GLN A 1 96 ? -6.669 -0.600 12.505 1.00 97.81 96 GLN A N 1
ATOM 664 C CA . GLN A 1 96 ? -5.540 0.126 13.084 1.00 97.81 96 GLN A CA 1
ATOM 665 C C . GLN A 1 96 ? -5.304 -0.279 14.543 1.00 97.81 96 GLN A C 1
ATOM 667 O O . GLN A 1 96 ? -4.168 -0.590 14.901 1.00 97.81 96 GLN A O 1
ATOM 672 N N . LYS A 1 97 ? -6.358 -0.368 15.368 1.00 98.06 97 LYS A N 1
ATOM 673 C CA . LYS A 1 97 ? -6.241 -0.810 16.772 1.00 98.06 97 LYS A CA 1
ATOM 674 C C . LYS A 1 97 ? -5.653 -2.217 16.882 1.00 98.06 97 LYS A C 1
ATOM 676 O O . LYS A 1 97 ? -4.893 -2.491 17.807 1.00 98.06 97 LYS A O 1
ATOM 681 N N . LYS A 1 98 ? -6.006 -3.116 15.956 1.00 96.44 98 LYS A N 1
ATOM 682 C CA . LYS A 1 98 ? -5.465 -4.485 15.903 1.00 96.44 98 LYS A CA 1
ATOM 683 C C . LYS A 1 98 ? -3.994 -4.475 15.487 1.00 96.44 98 LYS A C 1
ATOM 685 O O . LYS A 1 98 ? -3.177 -5.074 16.175 1.00 96.44 98 LYS A O 1
ATOM 690 N N . LEU A 1 99 ? -3.648 -3.738 14.429 1.00 95.25 99 LEU A N 1
ATOM 691 C CA . LEU A 1 99 ? -2.269 -3.587 13.952 1.00 95.25 99 LEU A CA 1
ATOM 692 C C . LEU A 1 99 ? -1.357 -2.977 15.030 1.00 95.25 99 LEU A C 1
ATOM 694 O O . LEU A 1 99 ? -0.237 -3.438 15.233 1.00 95.25 99 LEU A O 1
ATOM 698 N N . ALA A 1 100 ? -1.853 -1.982 15.768 1.00 97.19 100 ALA A N 1
ATOM 699 C CA . A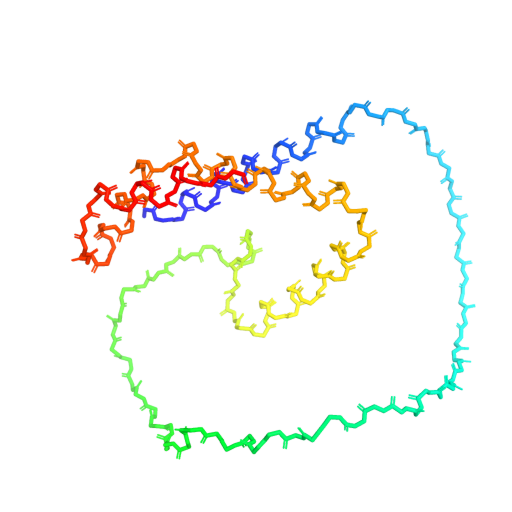LA A 1 100 ? -1.123 -1.303 16.836 1.00 97.19 100 ALA A CA 1
ATOM 700 C C . ALA A 1 100 ? -0.823 -2.194 18.054 1.00 97.19 100 ALA A C 1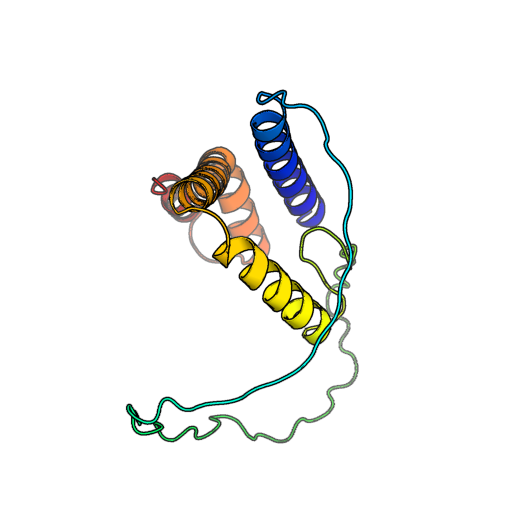
ATOM 702 O O . ALA A 1 100 ? 0.053 -1.850 18.846 1.00 97.19 100 ALA A O 1
ATOM 703 N N . ARG A 1 101 ? -1.520 -3.327 18.206 1.00 97.44 101 ARG A N 1
ATOM 704 C CA . ARG A 1 101 ? -1.250 -4.326 19.253 1.00 97.44 101 ARG A CA 1
ATOM 705 C C . ARG A 1 101 ? -0.208 -5.366 18.838 1.00 97.44 101 ARG A C 1
ATOM 707 O O . ARG A 1 101 ? 0.278 -6.084 19.701 1.00 97.44 101 ARG A O 1
ATOM 714 N N . LEU A 1 102 ? 0.123 -5.460 17.548 1.00 95.38 102 LEU A N 1
ATOM 715 C CA . LEU A 1 102 ? 1.136 -6.396 17.059 1.00 95.38 102 LEU A CA 1
ATOM 716 C C . LEU A 1 102 ? 2.545 -5.949 17.454 1.00 95.38 102 LEU A C 1
ATOM 718 O O . LEU A 1 102 ? 2.790 -4.749 17.632 1.00 95.38 102 LEU A O 1
ATOM 722 N N . SER A 1 103 ? 3.476 -6.899 17.520 1.00 97.12 103 SER A N 1
ATOM 723 C CA . SER A 1 103 ? 4.900 -6.607 17.701 1.00 97.12 103 SER A CA 1
ATOM 724 C C . SER A 1 103 ? 5.471 -5.825 16.506 1.00 97.12 103 SER A C 1
ATOM 726 O O . SER A 1 103 ? 4.848 -5.741 15.442 1.00 97.12 103 SER A O 1
ATOM 728 N N . LEU A 1 104 ? 6.655 -5.226 16.665 1.00 96.88 104 LEU A N 1
ATOM 729 C CA . LEU A 1 104 ? 7.347 -4.596 15.534 1.00 96.88 104 LEU A CA 1
ATOM 730 C C . LEU A 1 104 ? 7.743 -5.629 14.471 1.00 96.88 104 LEU A C 1
ATOM 732 O O . LEU A 1 104 ? 7.613 -5.332 13.287 1.00 96.88 104 LEU A O 1
ATOM 736 N N . ASP A 1 105 ? 8.122 -6.838 14.886 1.00 95.56 105 ASP A N 1
ATOM 737 C CA . ASP A 1 105 ? 8.490 -7.930 13.981 1.00 95.56 105 ASP A CA 1
ATOM 738 C C . ASP A 1 105 ? 7.304 -8.373 13.117 1.00 95.56 105 ASP A C 1
ATOM 740 O O . ASP A 1 105 ? 7.435 -8.520 11.904 1.00 95.56 105 ASP A O 1
ATOM 744 N N . ASP A 1 106 ? 6.110 -8.504 13.703 1.00 93.81 106 ASP A N 1
ATOM 745 C CA . ASP A 1 106 ? 4.900 -8.852 12.950 1.00 93.81 106 ASP A CA 1
ATOM 746 C C . ASP A 1 106 ? 4.536 -7.765 11.933 1.00 93.81 106 ASP A C 1
ATOM 748 O O . ASP A 1 106 ? 4.155 -8.060 10.796 1.00 93.81 106 ASP A O 1
ATOM 752 N N . ARG A 1 107 ? 4.670 -6.488 12.318 1.00 95.25 107 ARG A N 1
ATOM 753 C CA . ARG A 1 107 ? 4.419 -5.357 11.412 1.00 95.25 107 ARG A CA 1
ATOM 754 C C . ARG A 1 107 ? 5.440 -5.320 10.279 1.00 95.25 107 ARG A C 1
ATOM 756 O O . ARG A 1 107 ? 5.045 -5.143 9.128 1.00 95.25 107 ARG A O 1
ATOM 763 N N . ASP A 1 108 ? 6.718 -5.530 10.578 1.00 95.19 108 ASP A N 1
ATOM 764 C CA . ASP A 1 108 ? 7.780 -5.641 9.576 1.00 95.19 108 ASP A CA 1
ATOM 765 C C . ASP A 1 108 ? 7.507 -6.803 8.607 1.00 95.19 108 ASP A C 1
ATOM 767 O O . ASP A 1 108 ? 7.573 -6.646 7.386 1.00 95.19 108 ASP A O 1
ATOM 771 N 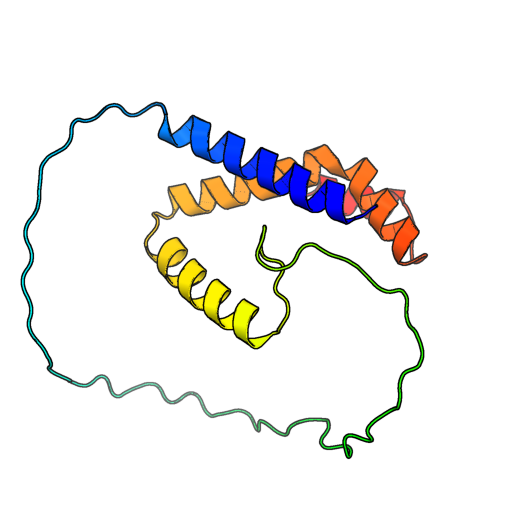N . ALA A 1 109 ? 7.064 -7.947 9.126 1.00 91.75 109 ALA A N 1
ATOM 772 C CA . ALA A 1 109 ? 6.725 -9.111 8.322 1.00 91.75 109 ALA A CA 1
ATOM 773 C C . ALA A 1 109 ? 5.477 -8.900 7.436 1.00 91.75 109 ALA A C 1
ATOM 775 O O . ALA A 1 109 ? 5.345 -9.555 6.394 1.00 91.75 109 ALA A O 1
ATOM 776 N N . ILE A 1 110 ? 4.554 -8.012 7.824 1.00 92.31 110 ILE A N 1
ATOM 777 C CA . ILE A 1 110 ? 3.446 -7.545 6.973 1.00 92.31 110 ILE A CA 1
ATOM 778 C C . ILE A 1 110 ? 3.980 -6.616 5.875 1.00 92.31 110 ILE A C 1
ATOM 780 O O . ILE A 1 110 ? 3.662 -6.815 4.701 1.00 92.31 110 ILE A O 1
ATOM 784 N N . VAL A 1 111 ? 4.825 -5.641 6.226 1.00 94.56 111 VAL A N 1
ATOM 785 C CA . VAL A 1 111 ? 5.419 -4.689 5.271 1.00 94.56 111 VAL A CA 1
ATOM 786 C C . VAL A 1 111 ? 6.218 -5.422 4.195 1.00 94.56 111 VAL A C 1
ATOM 788 O O . VAL A 1 111 ? 5.980 -5.211 3.004 1.00 94.56 111 VAL A O 1
ATOM 791 N N . LYS A 1 112 ? 7.109 -6.336 4.592 1.00 94.56 112 LYS A N 1
ATOM 792 C CA . LYS A 1 112 ? 7.915 -7.152 3.671 1.00 94.56 112 LYS A CA 1
ATOM 793 C C . LYS A 1 112 ? 7.053 -7.995 2.741 1.00 94.56 112 LYS A C 1
ATOM 795 O O . LYS A 1 112 ? 7.345 -8.093 1.551 1.00 94.56 112 LYS A O 1
ATOM 800 N N . LEU A 1 113 ? 5.964 -8.572 3.254 1.00 92.62 113 LEU A N 1
ATOM 801 C CA . LEU A 1 113 ? 5.024 -9.326 2.429 1.00 92.62 113 LEU A CA 1
ATOM 802 C C . LEU A 1 113 ? 4.399 -8.442 1.338 1.00 92.62 113 LEU A C 1
ATOM 804 O O . LEU A 1 113 ? 4.416 -8.822 0.168 1.00 92.62 113 LEU A O 1
ATOM 808 N N . ILE A 1 114 ? 3.871 -7.271 1.707 1.00 92.62 114 ILE A N 1
ATOM 809 C CA . ILE A 1 114 ? 3.217 -6.354 0.761 1.00 92.62 114 ILE A CA 1
ATOM 810 C C . ILE A 1 114 ? 4.215 -5.880 -0.303 1.00 92.62 114 ILE A C 1
ATOM 812 O O . ILE A 1 114 ? 3.920 -5.952 -1.497 1.00 92.62 114 ILE A O 1
ATOM 816 N N . LYS A 1 115 ? 5.418 -5.465 0.114 1.00 95.06 115 LYS A N 1
ATOM 817 C CA . LYS A 1 115 ? 6.495 -5.051 -0.797 1.00 95.06 115 LYS A CA 1
ATOM 818 C C . LYS A 1 115 ? 6.908 -6.173 -1.751 1.00 95.06 115 LYS A C 1
ATOM 820 O O . LYS A 1 115 ? 7.029 -5.943 -2.951 1.00 95.06 115 LYS A O 1
ATOM 825 N N . SER A 1 116 ? 7.055 -7.396 -1.239 1.00 94.62 116 SER A N 1
ATOM 826 C CA . SER A 1 116 ? 7.392 -8.576 -2.041 1.00 94.62 116 SER A CA 1
ATOM 827 C C . SER A 1 116 ? 6.349 -8.846 -3.125 1.00 94.62 116 SER A C 1
ATOM 829 O O . SER A 1 116 ? 6.717 -9.050 -4.280 1.00 94.62 116 SER A O 1
ATOM 831 N N . ILE A 1 117 ? 5.057 -8.797 -2.787 1.00 92.31 117 ILE A N 1
ATOM 832 C CA . ILE A 1 117 ? 3.978 -8.999 -3.763 1.00 92.31 117 ILE A CA 1
ATOM 833 C C . ILE A 1 117 ? 4.002 -7.893 -4.821 1.00 92.31 117 ILE A C 1
ATOM 835 O O . ILE A 1 117 ? 3.926 -8.196 -6.011 1.00 92.31 117 ILE A O 1
ATOM 839 N N . ALA A 1 118 ? 4.159 -6.631 -4.419 1.00 94.44 118 ALA A N 1
ATOM 840 C CA . ALA A 1 118 ? 4.225 -5.518 -5.362 1.00 94.44 118 ALA A CA 1
ATOM 841 C C . ALA A 1 118 ? 5.394 -5.657 -6.347 1.00 94.44 118 ALA A C 1
ATOM 843 O O . ALA A 1 118 ? 5.210 -5.530 -7.558 1.00 94.44 118 ALA A O 1
ATOM 844 N N . LYS A 1 119 ? 6.576 -6.019 -5.842 1.00 95.75 119 LYS A N 1
ATOM 845 C CA . LYS A 1 119 ? 7.764 -6.272 -6.660 1.00 95.75 119 LYS A CA 1
ATOM 846 C C . LYS A 1 119 ? 7.584 -7.462 -7.606 1.00 95.75 119 LYS A C 1
ATOM 848 O O . LYS A 1 119 ? 7.931 -7.362 -8.780 1.00 95.75 119 LYS A O 1
ATOM 853 N N . GLN A 1 120 ? 7.006 -8.567 -7.127 1.00 94.50 120 GLN A N 1
ATOM 854 C CA . GLN A 1 120 ? 6.732 -9.767 -7.933 1.00 94.50 120 GLN A CA 1
ATOM 855 C C . GLN A 1 120 ? 5.768 -9.487 -9.093 1.00 94.50 120 GLN A C 1
ATOM 857 O O . GLN A 1 120 ? 5.905 -10.080 -10.160 1.00 94.50 120 GLN A O 1
ATOM 862 N N . ASN A 1 121 ? 4.830 -8.556 -8.911 1.00 93.94 121 ASN A N 1
ATOM 863 C CA . ASN A 1 121 ? 3.819 -8.214 -9.909 1.00 93.94 121 ASN A CA 1
ATOM 864 C C . ASN A 1 121 ? 4.144 -6.941 -10.716 1.00 93.94 121 ASN A C 1
ATOM 866 O O . ASN A 1 121 ? 3.285 -6.446 -11.449 1.00 93.94 121 ASN A O 1
ATOM 870 N N . ALA A 1 122 ? 5.372 -6.415 -10.620 1.00 95.75 122 ALA A N 1
ATOM 871 C CA . ALA A 1 122 ? 5.754 -5.105 -11.157 1.00 95.75 122 ALA A CA 1
ATOM 872 C C . ALA A 1 122 ? 5.364 -4.888 -12.633 1.00 95.75 122 ALA A C 1
ATOM 874 O O . ALA A 1 122 ? 4.800 -3.852 -12.984 1.00 95.75 122 ALA A O 1
ATOM 875 N N . GLN A 1 123 ? 5.610 -5.885 -13.490 1.00 95.69 123 GLN A N 1
ATOM 876 C CA . GLN A 1 123 ? 5.275 -5.837 -14.920 1.00 95.69 123 GLN A CA 1
ATOM 877 C C . GLN A 1 123 ? 3.766 -5.691 -15.155 1.00 95.69 123 GLN A C 1
ATOM 879 O O . GLN A 1 123 ? 3.315 -4.810 -15.889 1.00 95.69 123 GLN A O 1
ATOM 884 N N . GLN A 1 124 ? 2.975 -6.544 -14.502 1.00 94.25 124 GLN A N 1
ATOM 885 C CA . GLN A 1 124 ? 1.528 -6.573 -14.671 1.00 94.25 124 GLN A CA 1
ATOM 886 C C . GLN A 1 124 ? 0.881 -5.302 -14.113 1.00 94.25 124 GLN A C 1
ATOM 888 O O . GLN A 1 124 ? 0.054 -4.689 -14.784 1.00 94.25 124 GLN A O 1
ATOM 893 N N . TRP A 1 125 ? 1.266 -4.878 -12.909 1.00 94.50 125 TRP A N 1
ATOM 894 C CA . TRP A 1 125 ? 0.666 -3.713 -12.256 1.00 94.50 125 TRP A CA 1
ATOM 895 C C . TRP A 1 125 ? 1.046 -2.407 -12.951 1.00 94.50 125 TRP A C 1
ATOM 897 O O . TRP A 1 125 ? 0.179 -1.559 -13.154 1.00 94.50 125 TRP A O 1
ATOM 907 N N . GLY A 1 126 ? 2.295 -2.274 -13.412 1.00 95.62 126 GLY A N 1
ATOM 908 C CA . GLY A 1 126 ? 2.708 -1.130 -14.226 1.00 95.62 126 GLY A CA 1
ATOM 909 C C . GLY A 1 126 ? 1.912 -1.029 -15.531 1.00 95.62 126 GLY A C 1
ATOM 910 O O . GLY A 1 126 ? 1.549 0.071 -15.959 1.00 95.62 126 GLY A O 1
ATOM 911 N N . ARG A 1 127 ? 1.571 -2.174 -16.142 1.00 95.69 127 ARG A N 1
ATOM 912 C CA . ARG A 1 127 ? 0.719 -2.205 -17.334 1.00 95.69 127 ARG A CA 1
ATOM 913 C C . ARG A 1 127 ? -0.719 -1.801 -17.025 1.00 95.69 127 ARG A C 1
ATOM 915 O O . ARG A 1 127 ? -1.263 -0.991 -17.767 1.00 95.69 127 ARG A O 1
ATOM 922 N N . ILE A 1 128 ? -1.293 -2.299 -15.930 1.00 93.62 128 ILE A N 1
ATOM 923 C CA . ILE A 1 128 ? -2.643 -1.929 -15.477 1.00 93.62 128 ILE A CA 1
ATOM 924 C C . ILE A 1 128 ? -2.732 -0.421 -15.215 1.00 93.62 128 ILE A C 1
ATOM 926 O O . ILE A 1 128 ? -3.634 0.230 -15.733 1.00 93.62 128 ILE A O 1
ATOM 930 N N . GLU A 1 129 ? -1.762 0.155 -14.497 1.00 93.50 129 GLU A N 1
ATOM 931 C CA . GLU A 1 129 ? -1.714 1.597 -14.225 1.00 93.50 129 GLU A CA 1
ATOM 932 C C . GLU A 1 129 ? -1.671 2.415 -15.526 1.00 93.50 129 GLU A C 1
ATOM 934 O O . GLU A 1 129 ? -2.393 3.406 -15.671 1.00 93.50 129 GLU A O 1
ATOM 939 N N . LEU A 1 130 ? -0.831 2.020 -16.493 1.00 95.25 130 LEU A N 1
ATOM 940 C CA . LEU A 1 130 ? -0.757 2.698 -17.789 1.00 95.25 130 LEU A CA 1
ATOM 941 C C . LEU A 1 130 ? -2.046 2.524 -18.594 1.00 95.25 130 LEU A C 1
ATOM 943 O O . LEU A 1 130 ? -2.488 3.470 -19.241 1.00 95.25 130 LEU A O 1
ATOM 947 N N . ASP A 1 131 ? -2.647 1.338 -18.567 1.00 95.19 131 ASP A N 1
ATOM 948 C CA . ASP A 1 131 ? -3.856 1.050 -19.324 1.00 95.19 131 ASP A CA 1
ATOM 949 C C . ASP A 1 131 ? -5.084 1.777 -18.771 1.00 95.19 131 ASP A C 1
ATOM 951 O O . ASP A 1 131 ? -5.941 2.168 -19.564 1.00 95.19 131 ASP A O 1
ATOM 955 N N . GLU A 1 132 ? -5.150 2.012 -17.464 1.00 90.44 132 GLU A N 1
ATOM 956 C CA . GLU A 1 132 ? -6.223 2.774 -16.826 1.00 90.44 132 GLU A CA 1
ATOM 957 C C . GLU A 1 132 ? -6.042 4.285 -17.004 1.00 90.44 132 GLU A C 1
ATOM 959 O O . GLU A 1 132 ? -6.953 4.974 -17.456 1.00 90.44 132 GLU A O 1
ATOM 964 N N . THR A 1 133 ? -4.854 4.806 -16.687 1.00 95.44 133 THR A N 1
ATOM 965 C CA . THR A 1 133 ? -4.625 6.262 -16.646 1.00 95.44 133 THR A CA 1
ATOM 966 C C . THR A 1 133 ? -4.245 6.857 -17.996 1.00 95.44 133 THR A C 1
ATOM 968 O O . THR A 1 133 ? -4.446 8.047 -18.214 1.00 95.44 133 THR A O 1
ATOM 971 N N . LYS A 1 134 ? -3.664 6.050 -18.895 1.00 95.69 134 LYS A N 1
ATOM 972 C CA . LYS A 1 134 ? -3.039 6.483 -20.159 1.00 95.69 134 LYS A CA 1
ATOM 973 C C . LYS A 1 134 ? -1.939 7.546 -19.987 1.00 95.69 134 LYS A C 1
ATOM 975 O O . LYS A 1 134 ? -1.634 8.269 -20.930 1.00 95.69 134 LYS A O 1
ATOM 980 N N . ILE A 1 135 ? -1.316 7.628 -18.807 1.00 95.56 135 ILE A N 1
ATOM 981 C CA . ILE A 1 135 ? -0.299 8.640 -18.472 1.00 95.56 135 ILE A CA 1
ATOM 982 C C . ILE A 1 135 ? 1.067 7.988 -18.211 1.00 95.56 135 ILE A C 1
ATOM 984 O O . ILE A 1 135 ? 1.177 7.040 -17.430 1.00 95.56 135 ILE A O 1
ATOM 988 N N . GLY A 1 136 ? 2.132 8.560 -18.786 1.00 96.44 136 GLY A N 1
ATOM 989 C CA . GLY A 1 136 ? 3.530 8.194 -18.516 1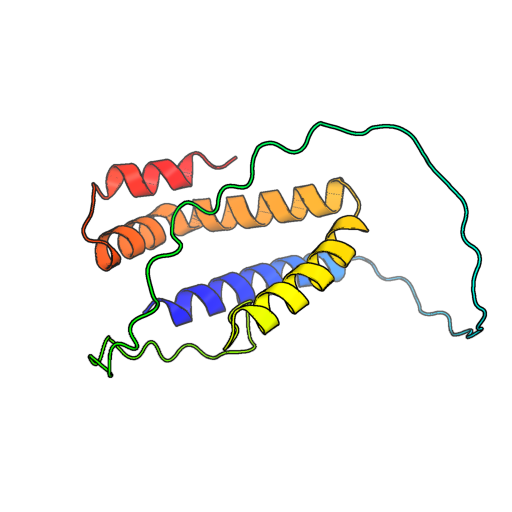.00 96.44 136 GLY A CA 1
ATOM 990 C C . GLY A 1 136 ? 4.077 7.064 -19.398 1.00 96.44 136 GLY A C 1
ATOM 991 O O . GLY A 1 136 ? 3.540 6.780 -20.465 1.00 96.44 136 GLY A O 1
ATOM 992 N N . ARG A 1 137 ? 5.170 6.426 -18.955 1.00 98.25 137 ARG A N 1
ATOM 993 C CA . ARG A 1 137 ? 5.847 5.323 -19.664 1.00 98.25 137 ARG A CA 1
ATOM 994 C C . ARG A 1 137 ? 5.809 4.025 -18.853 1.00 98.25 137 ARG A C 1
ATOM 996 O O . ARG A 1 137 ? 5.829 4.071 -17.625 1.00 98.25 137 ARG A O 1
ATOM 1003 N N . LEU A 1 138 ? 5.740 2.880 -19.537 1.00 97.69 138 LEU A N 1
ATOM 1004 C CA . LEU A 1 138 ? 5.605 1.568 -18.891 1.00 97.69 138 LEU A CA 1
ATOM 1005 C C . LEU A 1 138 ? 6.868 1.154 -18.125 1.00 97.69 138 LEU A C 1
ATOM 1007 O O . LEU A 1 138 ? 6.762 0.714 -16.987 1.00 97.69 138 LEU A O 1
ATOM 1011 N N . ASP A 1 139 ? 8.043 1.335 -18.724 1.00 97.94 139 ASP A N 1
ATOM 1012 C CA . ASP A 1 139 ? 9.345 1.037 -18.117 1.00 97.94 139 ASP A CA 1
ATOM 1013 C C . ASP A 1 139 ? 9.508 1.712 -16.748 1.00 97.94 139 ASP A C 1
ATOM 1015 O O . ASP A 1 139 ? 9.785 1.039 -15.757 1.00 97.94 139 ASP A O 1
ATOM 1019 N N . HIS A 1 140 ? 9.201 3.008 -16.659 1.00 98.19 140 HIS A N 1
ATOM 1020 C CA . HIS A 1 140 ? 9.297 3.755 -15.401 1.00 98.19 140 HIS A CA 1
ATOM 1021 C C . HIS A 1 140 ? 8.283 3.279 -14.346 1.00 98.19 140 HIS A C 1
ATOM 1023 O O . HIS A 1 140 ? 8.565 3.310 -13.150 1.00 98.19 140 HIS A O 1
ATOM 1029 N N . LYS A 1 141 ? 7.084 2.841 -14.755 1.00 97.62 141 LYS A N 1
ATOM 1030 C CA . LYS A 1 141 ? 6.084 2.293 -13.819 1.00 97.62 141 LYS A CA 1
ATOM 1031 C C . LYS A 1 141 ? 6.547 0.963 -13.229 1.00 97.62 141 LYS A C 1
ATOM 1033 O O . LYS A 1 141 ? 6.366 0.734 -12.037 1.00 97.62 141 LYS A O 1
ATOM 1038 N N . VAL A 1 142 ? 7.172 0.115 -14.045 1.00 97.88 142 VAL A N 1
ATOM 1039 C CA . VAL A 1 142 ? 7.748 -1.157 -13.593 1.00 97.88 142 VAL A CA 1
ATOM 1040 C C . VAL A 1 142 ? 8.923 -0.916 -12.649 1.00 97.88 142 VAL A C 1
ATOM 1042 O O . VAL A 1 142 ? 8.964 -1.509 -11.572 1.00 97.88 142 VAL A O 1
ATOM 1045 N N . GLU A 1 143 ? 9.847 -0.026 -13.012 1.00 97.88 143 GLU A N 1
ATOM 1046 C CA . GLU A 1 143 ? 11.028 0.282 -12.197 1.00 97.88 143 GLU A CA 1
ATOM 1047 C C . GLU A 1 143 ? 10.636 0.787 -10.800 1.00 97.88 143 GLU A C 1
ATOM 1049 O O . GLU A 1 143 ? 11.140 0.282 -9.796 1.00 97.88 143 GLU A O 1
ATOM 1054 N N . LYS A 1 144 ? 9.631 1.673 -10.708 1.00 97.06 144 LYS A N 1
ATOM 1055 C CA . LYS A 1 144 ? 9.073 2.147 -9.426 1.00 97.06 144 LYS A CA 1
ATOM 1056 C C . LYS A 1 144 ? 8.606 1.022 -8.495 1.00 97.06 144 LYS A C 1
ATOM 1058 O O . LYS A 1 144 ? 8.630 1.201 -7.281 1.00 97.06 144 LYS A O 1
ATOM 1063 N N . LEU A 1 145 ? 8.159 -0.112 -9.032 1.00 97.38 145 LEU A N 1
ATOM 1064 C CA . LEU A 1 145 ? 7.737 -1.269 -8.236 1.00 97.38 145 LEU A CA 1
ATOM 1065 C C . LEU A 1 145 ? 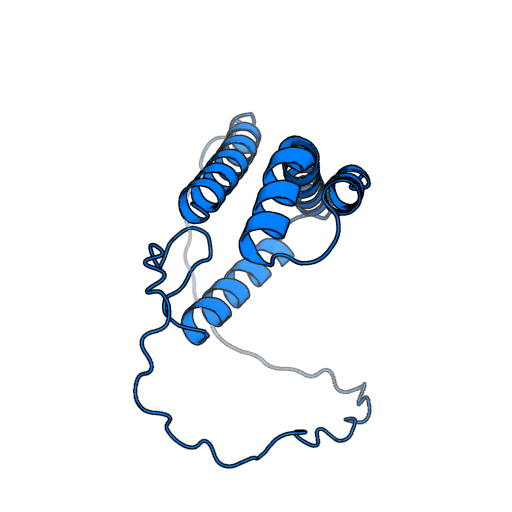8.908 -2.216 -7.916 1.00 97.38 145 LEU A C 1
ATOM 1067 O O . LEU A 1 145 ? 8.876 -2.911 -6.903 1.00 97.38 145 LEU A O 1
ATOM 1071 N N . GLN A 1 146 ? 9.962 -2.235 -8.738 1.00 96.69 146 GLN A N 1
ATOM 1072 C CA . GLN A 1 146 ? 11.142 -3.086 -8.534 1.00 96.69 146 GLN A CA 1
ATOM 1073 C C . GLN A 1 146 ? 12.089 -2.575 -7.439 1.00 96.69 146 GLN A C 1
ATOM 1075 O O . GLN A 1 146 ? 12.763 -3.392 -6.799 1.00 96.69 146 GLN A O 1
ATOM 1080 N N . ILE A 1 147 ? 12.095 -1.263 -7.179 1.00 96.75 147 ILE A N 1
ATOM 1081 C CA . ILE A 1 147 ? 12.901 -0.631 -6.117 1.00 96.75 147 ILE A CA 1
ATOM 1082 C C . ILE A 1 147 ? 12.377 -0.890 -4.693 1.00 96.75 147 ILE A C 1
ATOM 1084 O O . ILE A 1 147 ? 12.968 -0.419 -3.728 1.00 96.75 147 ILE A O 1
ATOM 1088 N N . LEU A 1 148 ? 11.260 -1.606 -4.534 1.00 93.75 148 LEU A N 1
ATOM 1089 C CA . LEU A 1 148 ? 10.728 -1.949 -3.216 1.00 93.75 148 LEU A CA 1
ATOM 1090 C C . LEU A 1 148 ? 11.610 -3.022 -2.545 1.00 93.75 148 LEU A C 1
ATOM 1092 O O . LEU A 1 148 ? 11.720 -4.145 -3.048 1.00 93.75 148 LEU A O 1
ATOM 1096 N N . GLU A 1 149 ? 12.213 -2.664 -1.407 1.00 81.31 149 GLU A N 1
ATOM 1097 C CA . GLU A 1 149 ? 13.019 -3.527 -0.519 1.00 81.31 149 GLU A CA 1
ATOM 1098 C C . GLU A 1 149 ? 12.327 -3.784 0.820 1.00 81.31 149 GLU A C 1
ATOM 1100 O O . GLU A 1 149 ? 11.874 -2.800 1.458 1.00 81.31 149 GLU A O 1
#